Protein AF-A0A183DUW0-F1 (afdb_monomer_lite)

pLDDT: mean 82.09, std 10.55, range [40.66, 92.81]

Organism: NCBI:txid637853

Structure (mmCIF, N/CA/C/O backbone):
data_AF-A0A183DUW0-F1
#
_entry.id   AF-A0A183DUW0-F1
#
loop_
_atom_site.group_PDB
_atom_site.id
_atom_site.type_symbol
_atom_site.label_atom_id
_atom_site.label_alt_id
_atom_site.label_comp_id
_atom_site.label_asym_id
_atom_site.label_entity_id
_atom_site.label_seq_id
_atom_site.pdbx_PDB_ins_code
_atom_site.Cartn_x
_atom_site.Cartn_y
_atom_site.Cartn_z
_atom_site.occupancy
_atom_site.B_iso_or_equiv
_atom_site.auth_seq_id
_atom_site.auth_comp_id
_atom_site.auth_asym_id
_atom_site.auth_atom_id
_atom_site.pdbx_PDB_model_num
ATOM 1 N N . MET A 1 1 ? 7.544 -20.091 -2.985 1.00 60.41 1 MET A N 1
ATOM 2 C CA . MET A 1 1 ? 6.103 -20.076 -3.334 1.00 60.41 1 MET A CA 1
ATOM 3 C C . MET A 1 1 ? 5.762 -18.919 -4.273 1.00 60.41 1 MET A C 1
ATOM 5 O O . MET A 1 1 ? 5.269 -19.196 -5.354 1.00 60.41 1 MET A O 1
ATOM 9 N N . LEU A 1 2 ? 6.109 -17.668 -3.938 1.00 67.69 2 LEU A N 1
ATOM 10 C CA . LEU A 1 2 ? 5.823 -16.480 -4.765 1.00 67.69 2 LEU A CA 1
ATOM 11 C C . LEU A 1 2 ? 6.385 -16.551 -6.199 1.00 67.69 2 LEU A C 1
ATOM 13 O O . LEU A 1 2 ? 5.649 -16.337 -7.151 1.00 67.69 2 LEU A O 1
ATOM 17 N N . ILE A 1 3 ? 7.653 -16.946 -6.360 1.00 70.44 3 ILE A N 1
ATOM 18 C CA . ILE A 1 3 ? 8.303 -17.091 -7.680 1.00 70.44 3 ILE A CA 1
ATOM 19 C C . ILE A 1 3 ? 7.539 -18.071 -8.586 1.00 70.44 3 ILE A C 1
ATOM 21 O O . ILE A 1 3 ? 7.403 -17.828 -9.777 1.00 70.44 3 ILE A O 1
ATOM 25 N N . ARG A 1 4 ? 6.977 -19.144 -8.011 1.00 77.25 4 ARG A N 1
ATOM 26 C CA . ARG A 1 4 ? 6.213 -20.168 -8.741 1.00 77.25 4 ARG A CA 1
ATOM 27 C C . ARG A 1 4 ? 4.837 -19.669 -9.194 1.00 77.25 4 ARG A C 1
ATOM 29 O O . ARG A 1 4 ? 4.311 -20.170 -10.177 1.00 77.25 4 ARG A O 1
ATOM 36 N N . VAL A 1 5 ? 4.255 -18.709 -8.475 1.00 75.12 5 VAL A N 1
ATOM 37 C CA . VAL A 1 5 ? 2.991 -18.059 -8.855 1.00 75.12 5 VAL A CA 1
ATOM 38 C C . VAL A 1 5 ? 3.258 -16.996 -9.917 1.00 75.12 5 VAL A C 1
ATOM 40 O O . VAL A 1 5 ? 2.593 -16.971 -10.947 1.00 75.12 5 VAL A O 1
ATOM 43 N N . LEU A 1 6 ? 4.288 -16.167 -9.721 1.00 75.62 6 LEU A N 1
ATOM 44 C CA . LEU A 1 6 ? 4.673 -15.137 -10.689 1.00 75.62 6 LEU A CA 1
ATOM 45 C C . LEU A 1 6 ? 5.158 -15.731 -12.020 1.00 75.62 6 LEU A C 1
ATOM 47 O O . LEU A 1 6 ? 4.976 -15.117 -13.062 1.00 75.62 6 LEU A O 1
ATOM 51 N N . SER A 1 7 ? 5.711 -16.947 -12.019 1.00 79.69 7 SER A N 1
ATOM 52 C CA . SER A 1 7 ? 6.081 -17.641 -13.256 1.00 79.69 7 SER A CA 1
ATOM 53 C C . SER A 1 7 ? 4.883 -18.152 -14.061 1.00 79.69 7 SER A C 1
ATOM 55 O O . SER A 1 7 ? 5.061 -18.530 -15.213 1.00 79.69 7 SER A O 1
ATOM 57 N N . GLN A 1 8 ? 3.682 -18.208 -13.479 1.00 85.94 8 GLN A N 1
ATOM 58 C CA . GLN A 1 8 ? 2.473 -18.676 -14.168 1.00 85.94 8 GLN A CA 1
ATOM 59 C C . G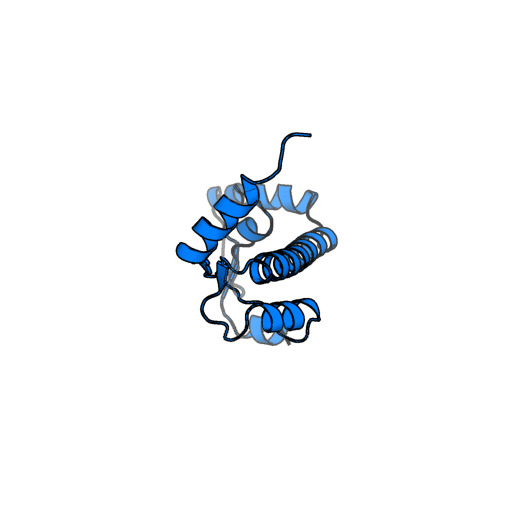LN A 1 8 ? 1.731 -17.549 -14.889 1.00 85.94 8 GLN A C 1
ATOM 61 O O . GLN A 1 8 ? 0.977 -17.831 -15.814 1.00 85.94 8 GLN A O 1
ATOM 66 N N . VAL A 1 9 ? 1.973 -16.290 -14.517 1.00 86.38 9 VAL A N 1
ATOM 67 C CA . VAL A 1 9 ? 1.317 -15.130 -15.131 1.00 86.38 9 VAL A CA 1
ATOM 68 C C . VAL A 1 9 ? 2.123 -14.588 -16.314 1.00 86.38 9 VAL A C 1
ATOM 70 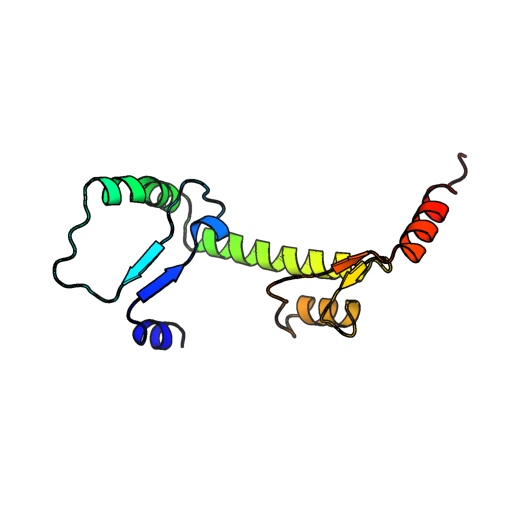O O . VAL A 1 9 ? 3.352 -14.695 -16.346 1.00 86.38 9 VAL A O 1
ATOM 73 N N . ASP A 1 10 ? 1.425 -14.015 -17.294 1.00 85.88 10 ASP A N 1
ATOM 74 C CA . ASP A 1 10 ? 2.040 -13.375 -18.468 1.00 85.88 10 ASP A CA 1
ATOM 75 C C . ASP A 1 10 ? 2.399 -11.906 -18.215 1.00 85.88 10 ASP A C 1
ATOM 77 O O . ASP A 1 10 ? 3.271 -11.347 -18.879 1.00 85.88 10 ASP A O 1
ATOM 81 N N . SER A 1 11 ? 1.768 -11.279 -17.222 1.00 89.38 11 SER A N 1
ATOM 82 C CA . SER A 1 11 ? 2.108 -9.934 -16.771 1.00 89.38 11 SER A CA 1
ATOM 83 C C . SER A 1 11 ? 1.755 -9.716 -15.305 1.00 89.38 11 SER A C 1
ATOM 85 O O . SER A 1 11 ? 0.830 -10.332 -14.776 1.00 89.38 11 SER A O 1
ATOM 87 N N . PHE A 1 12 ? 2.462 -8.794 -14.666 1.00 89.50 12 PHE A N 1
ATOM 88 C CA . PHE A 1 12 ? 2.237 -8.367 -13.295 1.00 89.50 12 PHE A CA 1
ATOM 89 C C . PHE A 1 12 ? 2.335 -6.846 -13.211 1.00 89.50 12 PHE A C 1
ATOM 91 O O . PHE A 1 12 ? 3.368 -6.267 -13.542 1.00 89.50 12 PHE A O 1
ATOM 98 N N . THR A 1 13 ? 1.273 -6.203 -12.738 1.00 90.75 13 THR A N 1
ATOM 99 C CA . THR A 1 13 ? 1.220 -4.752 -12.553 1.00 90.75 13 THR A CA 1
ATOM 100 C C . THR A 1 13 ? 1.167 -4.429 -11.070 1.00 90.75 13 THR A C 1
ATOM 102 O O . THR A 1 13 ? 0.332 -4.974 -10.347 1.00 90.75 13 THR A O 1
ATOM 105 N N . ALA A 1 14 ? 2.030 -3.519 -10.620 1.00 87.50 14 ALA A N 1
ATOM 106 C CA . ALA A 1 14 ? 2.061 -3.076 -9.231 1.00 87.50 14 ALA A CA 1
ATOM 107 C C . ALA A 1 14 ? 2.155 -1.546 -9.131 1.00 87.50 14 ALA A C 1
ATOM 109 O O . ALA A 1 14 ? 3.065 -0.946 -9.716 1.00 87.50 14 ALA A O 1
ATOM 110 N N . PRO A 1 15 ? 1.280 -0.892 -8.339 1.00 88.75 15 PRO A N 1
ATOM 111 C CA . PRO A 1 15 ? 1.355 0.540 -8.067 1.00 88.75 15 PRO A CA 1
ATOM 112 C C . PRO A 1 15 ? 2.408 0.858 -7.002 1.00 88.75 15 PRO A C 1
ATOM 114 O O . PRO A 1 15 ? 2.120 1.470 -5.974 1.00 88.75 15 PRO A O 1
ATOM 117 N N . LEU A 1 16 ? 3.648 0.433 -7.251 1.00 87.31 16 LEU A N 1
ATOM 118 C CA . LEU A 1 16 ? 4.750 0.561 -6.300 1.00 87.31 16 LEU A CA 1
ATOM 119 C C . LEU A 1 16 ? 5.047 2.029 -5.955 1.00 87.31 16 LEU A C 1
ATOM 121 O O . LEU A 1 16 ? 5.441 2.333 -4.833 1.00 87.31 16 LEU A O 1
ATOM 125 N N . SER A 1 17 ? 4.794 2.953 -6.884 1.00 89.31 17 SER A N 1
ATOM 126 C CA . SER A 1 17 ? 4.940 4.391 -6.651 1.00 89.31 17 SER A CA 1
ATOM 127 C C . SER A 1 17 ? 4.034 4.906 -5.530 1.00 89.31 17 SER A C 1
ATOM 129 O O . SER A 1 17 ? 4.483 5.705 -4.713 1.00 89.31 17 SER A O 1
ATOM 131 N N . LEU A 1 18 ? 2.800 4.400 -5.418 1.00 87.50 18 LEU A N 1
ATOM 132 C CA . LEU A 1 18 ? 1.890 4.752 -4.322 1.00 87.50 18 LEU A CA 1
ATOM 133 C C . LEU A 1 18 ? 2.386 4.208 -2.980 1.00 87.50 18 LEU A C 1
ATOM 135 O O . LEU A 1 18 ? 2.304 4.893 -1.966 1.00 87.50 18 LEU A O 1
ATOM 139 N N . TRP A 1 19 ? 2.923 2.989 -2.979 1.00 86.06 19 TRP A N 1
ATOM 140 C CA . TRP A 1 19 ? 3.385 2.316 -1.764 1.00 86.06 19 TRP A CA 1
ATOM 141 C C . TRP A 1 19 ? 4.650 2.964 -1.200 1.00 86.06 19 TRP A C 1
ATOM 143 O O . TRP A 1 19 ? 4.827 3.025 0.013 1.00 86.06 19 TRP A O 1
ATOM 153 N N . LEU A 1 20 ? 5.519 3.461 -2.083 1.00 88.94 20 LEU A N 1
ATOM 154 C CA . LEU A 1 20 ? 6.798 4.073 -1.724 1.00 88.94 20 LEU A CA 1
ATOM 155 C C . LEU A 1 20 ? 6.738 5.606 -1.641 1.00 88.94 20 LEU A C 1
ATOM 157 O O . LEU A 1 20 ? 7.759 6.234 -1.372 1.00 88.94 20 LEU A O 1
ATOM 161 N N . GLY A 1 21 ? 5.569 6.214 -1.869 1.00 87.62 21 GLY A N 1
ATOM 162 C CA . GLY A 1 21 ? 5.391 7.666 -1.783 1.00 87.62 21 GLY A CA 1
ATOM 163 C C . GLY A 1 21 ? 6.120 8.448 -2.881 1.00 87.62 21 GLY A C 1
ATOM 164 O O . GLY A 1 21 ? 6.668 9.515 -2.617 1.00 87.62 21 GLY A O 1
ATOM 165 N N . LEU A 1 22 ? 6.143 7.925 -4.110 1.00 89.75 22 LEU A N 1
ATOM 166 C CA . LEU A 1 22 ? 6.799 8.526 -5.275 1.00 89.75 22 LEU A CA 1
ATOM 167 C C . LEU A 1 22 ? 5.754 9.119 -6.240 1.00 89.75 22 LEU A C 1
ATOM 169 O O . LEU A 1 22 ? 5.376 8.459 -7.207 1.00 89.75 22 LEU A O 1
ATOM 173 N N . PRO A 1 23 ? 5.280 10.361 -6.030 1.00 81.56 23 PRO A N 1
ATOM 174 C CA . PRO A 1 23 ? 4.135 10.910 -6.766 1.00 81.56 23 PRO A CA 1
ATOM 175 C C . PRO A 1 23 ? 4.374 11.070 -8.274 1.00 81.56 23 PRO A C 1
ATOM 177 O O . PRO A 1 23 ? 3.427 11.014 -9.050 1.00 81.56 23 PRO A O 1
ATOM 180 N N . ALA A 1 24 ? 5.626 11.259 -8.698 1.00 85.38 24 ALA A N 1
ATOM 181 C CA . ALA A 1 24 ? 5.990 11.436 -10.104 1.00 85.38 24 ALA A CA 1
ATOM 182 C C . ALA A 1 24 ? 6.362 10.123 -10.817 1.00 85.38 24 ALA A C 1
ATOM 184 O O . ALA A 1 24 ? 6.613 10.139 -12.020 1.00 85.38 24 ALA A O 1
ATOM 185 N N . ALA A 1 25 ? 6.450 8.998 -10.098 1.00 89.50 25 ALA A N 1
ATOM 186 C CA . ALA A 1 25 ? 6.889 7.737 -10.681 1.00 89.50 25 ALA A CA 1
ATOM 187 C C . ALA A 1 25 ? 5.716 6.979 -11.328 1.00 89.50 25 ALA A C 1
ATOM 189 O O . ALA A 1 25 ? 4.676 6.794 -10.683 1.00 89.50 25 ALA A O 1
ATOM 190 N N . PRO A 1 26 ? 5.861 6.514 -12.584 1.00 88.56 26 PRO A N 1
ATOM 191 C CA . PRO A 1 26 ? 4.784 5.818 -13.277 1.00 88.56 26 PRO A CA 1
ATOM 192 C C . PRO A 1 26 ? 4.511 4.435 -12.675 1.00 88.56 26 PRO A C 1
ATOM 194 O O . PRO A 1 26 ? 5.335 3.856 -11.964 1.00 88.56 26 PRO A O 1
ATOM 197 N N . LEU A 1 27 ? 3.348 3.881 -13.009 1.00 89.75 27 LEU A N 1
ATOM 198 C CA . LEU A 1 27 ? 2.987 2.499 -12.702 1.00 89.75 27 LEU A CA 1
ATOM 199 C C . LEU A 1 27 ? 3.968 1.525 -13.377 1.00 89.75 27 LEU A C 1
ATOM 201 O O . LEU A 1 27 ? 4.290 1.697 -14.552 1.00 89.75 27 LEU A O 1
ATOM 205 N N . ILE A 1 28 ? 4.405 0.482 -12.666 1.00 88.62 28 ILE A N 1
ATOM 206 C CA . ILE A 1 28 ? 5.255 -0.563 -13.247 1.00 88.62 28 ILE A CA 1
ATOM 207 C C . ILE A 1 28 ? 4.384 -1.747 -13.658 1.00 88.62 28 ILE A C 1
ATOM 209 O O . ILE A 1 28 ? 3.636 -2.294 -12.843 1.00 88.62 28 ILE A O 1
ATOM 213 N N . THR A 1 29 ? 4.545 -2.175 -14.910 1.00 89.00 29 THR A N 1
ATOM 214 C CA . THR A 1 29 ? 4.045 -3.461 -15.398 1.00 89.00 29 THR A CA 1
ATOM 215 C C . THR A 1 29 ? 5.216 -4.294 -15.896 1.00 89.00 29 THR A C 1
ATOM 217 O O . THR A 1 29 ? 5.980 -3.866 -16.757 1.00 89.00 29 THR A O 1
ATOM 220 N N . LEU A 1 30 ? 5.367 -5.483 -15.326 1.00 87.62 30 LEU A N 1
ATOM 221 C CA . LEU A 1 30 ? 6.313 -6.496 -15.765 1.00 87.62 30 LEU A CA 1
ATOM 222 C C . LEU A 1 30 ? 5.584 -7.444 -16.708 1.00 87.62 30 LEU A C 1
ATOM 224 O O . LEU A 1 30 ? 4.521 -7.955 -16.364 1.00 87.62 30 LEU A O 1
ATOM 228 N N . HIS A 1 31 ? 6.163 -7.704 -17.870 1.00 86.69 31 HIS A N 1
ATOM 229 C CA . HIS A 1 31 ? 5.657 -8.690 -18.818 1.00 86.69 31 HIS A CA 1
ATOM 230 C C . HIS A 1 31 ? 6.603 -9.888 -18.862 1.00 86.69 31 HIS A C 1
ATOM 232 O O . HIS A 1 31 ? 7.819 -9.733 -18.714 1.00 86.69 31 HIS A O 1
ATOM 238 N N . ARG A 1 32 ? 6.057 -11.085 -19.096 1.00 83.94 32 ARG A N 1
ATOM 239 C CA . ARG A 1 32 ? 6.855 -12.226 -19.553 1.00 83.94 32 ARG A CA 1
ATOM 240 C C . ARG A 1 32 ? 7.553 -11.822 -20.850 1.00 83.94 32 ARG A C 1
ATOM 242 O O . ARG A 1 32 ? 6.986 -11.060 -21.623 1.00 83.94 32 ARG A O 1
ATOM 249 N N . THR A 1 33 ? 8.780 -12.302 -21.050 1.00 80.25 33 THR A N 1
ATOM 250 C CA . THR A 1 33 ? 9.663 -11.924 -22.160 1.00 80.25 33 THR A CA 1
ATOM 251 C C . THR A 1 33 ? 8.893 -11.734 -23.468 1.00 80.25 33 THR A C 1
ATOM 253 O O . THR A 1 33 ? 8.384 -12.696 -24.034 1.00 80.25 33 THR A O 1
ATOM 256 N N . ILE A 1 34 ? 8.799 -10.483 -23.924 1.00 76.94 34 ILE A N 1
ATOM 257 C CA . ILE A 1 34 ? 8.183 -10.131 -25.203 1.00 76.94 34 ILE A CA 1
ATOM 258 C C . ILE A 1 34 ? 9.315 -10.034 -26.220 1.00 76.94 34 ILE A C 1
ATOM 260 O O . ILE A 1 34 ? 10.186 -9.166 -26.108 1.00 76.94 34 ILE A O 1
ATOM 264 N N . GLU A 1 35 ? 9.321 -10.924 -27.208 1.00 78.00 35 GLU A N 1
ATOM 265 C CA . GLU A 1 35 ? 10.263 -10.825 -28.319 1.00 78.00 35 GLU A CA 1
ATOM 266 C C . GLU A 1 35 ? 10.041 -9.495 -29.060 1.00 78.00 35 GLU A C 1
ATOM 268 O O . GLU A 1 35 ? 8.918 -9.141 -29.413 1.00 78.00 35 GLU A O 1
ATOM 273 N N . ASN A 1 36 ? 11.125 -8.748 -29.292 1.00 80.31 36 ASN A N 1
ATOM 274 C CA . ASN A 1 36 ? 11.153 -7.484 -30.043 1.00 80.31 36 ASN A CA 1
ATOM 275 C C . ASN A 1 36 ? 10.539 -6.239 -29.372 1.00 80.31 36 ASN A C 1
ATOM 277 O O . ASN A 1 36 ? 10.310 -5.241 -30.061 1.00 80.31 36 ASN A O 1
ATOM 281 N N . PHE A 1 37 ? 10.339 -6.220 -28.049 1.00 82.25 37 PHE A N 1
ATOM 282 C CA . PHE A 1 37 ? 9.939 -4.980 -27.372 1.00 82.25 37 PHE A CA 1
ATOM 283 C C . PHE A 1 37 ? 11.035 -3.903 -27.477 1.00 82.25 37 PHE A C 1
ATOM 285 O O . PHE A 1 37 ? 12.160 -4.083 -27.006 1.00 82.25 37 PHE A O 1
ATOM 292 N N . LYS A 1 38 ? 10.701 -2.761 -28.089 1.00 86.69 38 LYS A N 1
ATOM 293 C CA . LYS A 1 38 ? 11.571 -1.582 -28.179 1.00 86.69 38 LYS A CA 1
ATOM 294 C C . LYS A 1 38 ? 10.861 -0.381 -27.552 1.00 86.69 38 LYS A C 1
ATOM 296 O O . LYS A 1 38 ? 9.927 0.126 -28.170 1.00 86.69 38 LYS A O 1
ATOM 301 N N . PRO A 1 39 ? 11.308 0.103 -26.379 1.00 84.31 39 PRO A N 1
ATOM 302 C CA . PRO A 1 39 ? 10.689 1.260 -25.752 1.00 84.31 39 PRO A CA 1
ATOM 303 C C . PRO A 1 39 ? 10.953 2.522 -26.579 1.00 84.31 39 PRO A C 1
ATOM 305 O O . PRO A 1 39 ? 12.086 2.788 -27.009 1.00 84.31 39 PRO A O 1
ATOM 308 N N . SER A 1 40 ? 9.905 3.311 -26.771 1.00 92.00 40 SER A N 1
ATOM 309 C CA . SER A 1 40 ? 9.947 4.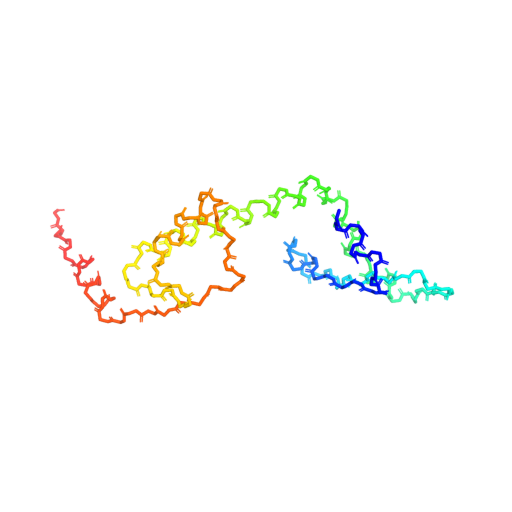645 -27.362 1.00 92.00 40 SER A CA 1
ATOM 310 C C . SER A 1 40 ? 10.776 5.615 -26.511 1.00 92.00 40 SER A C 1
ATOM 312 O O . SER A 1 40 ? 11.068 5.376 -25.337 1.00 92.00 40 SER A O 1
ATOM 314 N N . TYR A 1 41 ? 11.159 6.756 -27.091 1.00 92.81 41 TYR A N 1
ATOM 315 C CA . TYR A 1 41 ? 11.880 7.799 -26.351 1.00 92.81 41 TYR A CA 1
ATOM 316 C C . TYR A 1 41 ? 11.089 8.329 -25.155 1.00 92.81 41 TYR A C 1
ATOM 318 O O . TYR A 1 41 ? 11.673 8.582 -24.105 1.00 92.81 41 TYR A O 1
ATOM 326 N N . ARG A 1 42 ? 9.768 8.456 -25.298 1.00 91.25 42 ARG A N 1
ATOM 327 C CA . ARG A 1 42 ? 8.889 8.885 -24.212 1.00 91.25 42 ARG A CA 1
ATOM 328 C C . ARG A 1 42 ? 8.895 7.878 -23.065 1.00 91.25 42 ARG A C 1
ATOM 330 O O . ARG A 1 42 ? 9.166 8.268 -21.940 1.00 91.25 42 ARG A O 1
ATOM 337 N N . GLU A 1 43 ? 8.701 6.593 -23.364 1.00 87.75 43 GLU A N 1
ATOM 338 C CA . GLU A 1 43 ? 8.710 5.536 -22.343 1.00 87.75 43 GLU A CA 1
ATOM 339 C C . GLU A 1 43 ? 10.049 5.476 -21.602 1.00 87.75 43 GLU A C 1
ATOM 341 O O . GLU A 1 43 ? 10.076 5.265 -20.395 1.00 87.75 43 GLU A O 1
ATOM 346 N N . LYS A 1 44 ? 11.169 5.733 -22.291 1.00 89.38 44 LYS A N 1
ATOM 347 C CA . LYS A 1 44 ? 12.478 5.861 -21.632 1.00 89.38 44 LYS A CA 1
ATOM 348 C C . LYS A 1 44 ? 12.514 7.036 -20.654 1.00 89.38 44 LYS A C 1
ATOM 350 O O . LYS A 1 44 ? 12.991 6.863 -19.536 1.00 89.38 44 LYS A O 1
ATOM 355 N N . LEU A 1 45 ? 12.013 8.209 -21.042 1.00 91.19 45 LEU A N 1
ATOM 356 C CA . LEU A 1 45 ? 11.966 9.379 -20.156 1.00 91.19 45 LEU A CA 1
ATOM 357 C C . LEU A 1 45 ? 11.041 9.152 -18.954 1.00 91.19 45 LEU A C 1
ATOM 359 O O . LEU A 1 45 ? 11.389 9.546 -17.842 1.00 91.19 45 LEU A O 1
ATOM 363 N N . ASP A 1 46 ? 9.930 8.442 -19.146 1.00 89.75 46 ASP A N 1
ATOM 364 C CA . ASP A 1 46 ? 8.995 8.100 -18.070 1.00 89.75 46 ASP A CA 1
ATOM 365 C C . ASP A 1 46 ? 9.650 7.205 -16.995 1.00 89.75 46 ASP A C 1
ATOM 367 O O . ASP A 1 46 ? 9.221 7.210 -15.843 1.00 89.75 46 ASP A O 1
ATOM 371 N N . THR A 1 47 ? 10.739 6.487 -17.307 1.00 89.81 47 THR A N 1
ATOM 372 C CA . THR A 1 47 ? 11.490 5.697 -16.308 1.00 89.81 47 THR A CA 1
ATOM 373 C C . THR A 1 47 ? 12.436 6.519 -15.425 1.00 89.81 47 THR A C 1
ATOM 375 O O . THR A 1 47 ? 12.902 6.004 -14.406 1.00 89.81 47 THR A O 1
ATOM 378 N N . LEU A 1 48 ? 12.713 7.790 -15.750 1.00 91.44 48 LEU A N 1
ATOM 379 C CA . LEU A 1 48 ? 13.662 8.623 -14.994 1.00 91.44 48 LEU A CA 1
ATOM 380 C C . LEU A 1 48 ? 13.328 8.758 -13.497 1.00 91.44 48 LEU A C 1
ATOM 382 O O . LEU A 1 48 ? 14.247 8.613 -12.688 1.00 91.44 48 LEU A O 1
ATOM 386 N N . PRO A 1 49 ? 12.063 8.970 -13.078 1.00 91.75 49 PRO A N 1
ATOM 387 C CA . PRO A 1 49 ? 11.714 8.999 -11.660 1.00 91.75 49 PRO A CA 1
ATOM 388 C C . PRO A 1 49 ? 12.101 7.708 -10.933 1.00 91.75 49 PRO A C 1
ATOM 390 O O . PRO A 1 49 ? 12.614 7.770 -9.819 1.00 91.75 49 PRO A O 1
ATOM 393 N N . TRP A 1 50 ? 11.919 6.546 -11.572 1.00 91.12 50 TRP A N 1
ATOM 394 C CA . TRP A 1 50 ? 12.343 5.261 -11.013 1.00 91.12 50 TRP A CA 1
ATOM 395 C C . TRP A 1 50 ? 13.859 5.131 -10.960 1.00 91.12 50 TRP A C 1
ATOM 397 O O . TRP A 1 50 ? 14.389 4.659 -9.959 1.00 91.12 50 TRP A O 1
ATOM 407 N N . TRP A 1 51 ? 14.566 5.593 -11.993 1.00 90.56 51 TRP A N 1
ATOM 408 C CA . TRP A 1 51 ? 16.027 5.585 -12.000 1.00 90.56 51 TRP A CA 1
ATOM 409 C C . TRP A 1 51 ? 16.615 6.396 -10.838 1.00 90.56 51 TRP A C 1
ATOM 411 O O . TRP A 1 51 ? 17.512 5.906 -10.153 1.00 90.56 51 TRP A O 1
ATOM 421 N N . ILE A 1 52 ? 16.068 7.589 -10.573 1.00 90.62 52 ILE A N 1
ATOM 422 C CA . ILE A 1 52 ? 16.455 8.429 -9.429 1.00 90.62 52 ILE A CA 1
ATOM 423 C C . ILE A 1 52 ? 16.051 7.757 -8.113 1.00 90.62 52 ILE A C 1
ATOM 425 O O . ILE A 1 52 ? 16.857 7.669 -7.188 1.00 90.62 52 ILE A O 1
ATOM 429 N N . ALA A 1 53 ? 14.819 7.251 -8.022 1.00 90.06 53 ALA A N 1
ATOM 430 C CA . ALA A 1 53 ? 14.313 6.619 -6.809 1.00 90.06 53 ALA A CA 1
ATOM 431 C C . ALA A 1 53 ? 15.165 5.408 -6.394 1.00 90.06 53 ALA A C 1
ATOM 433 O O . ALA A 1 53 ? 15.498 5.276 -5.218 1.00 90.06 53 ALA A O 1
ATOM 434 N N . CYS A 1 54 ? 15.602 4.582 -7.348 1.00 87.94 54 CYS A N 1
ATOM 435 C CA . CYS A 1 54 ? 16.477 3.4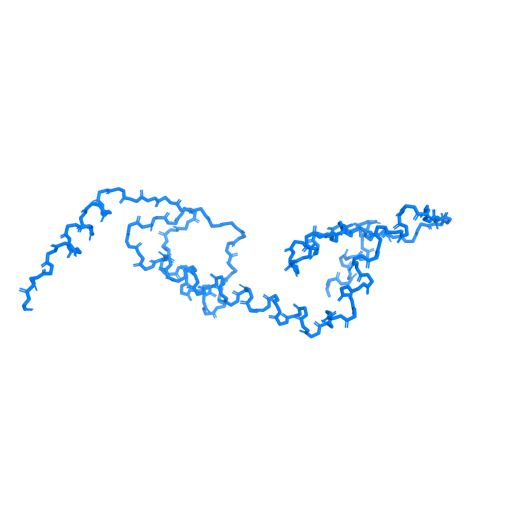35 -7.099 1.00 87.94 54 CYS A CA 1
ATOM 436 C C . CYS A 1 54 ? 17.865 3.819 -6.554 1.00 87.94 54 CYS A C 1
ATOM 438 O O . CYS A 1 54 ? 18.493 2.986 -5.906 1.00 87.94 54 CYS A O 1
ATOM 440 N N . GLN A 1 55 ? 18.335 5.062 -6.740 1.00 89.62 55 GLN A N 1
ATOM 441 C CA . GLN A 1 55 ? 19.576 5.537 -6.101 1.00 89.62 55 GLN A CA 1
ATOM 442 C C . GLN A 1 55 ? 19.422 5.709 -4.583 1.00 89.62 55 GLN A C 1
ATOM 444 O O . GLN A 1 55 ? 20.403 5.682 -3.843 1.00 89.62 55 GLN A O 1
ATOM 449 N N . HIS A 1 56 ? 18.188 5.899 -4.108 1.00 86.56 56 HIS A N 1
ATOM 450 C CA . HIS A 1 56 ? 17.890 6.207 -2.709 1.00 86.56 56 HIS A CA 1
ATOM 451 C C . HIS A 1 56 ? 17.059 5.128 -2.001 1.00 86.56 56 HIS A C 1
ATOM 453 O O . HIS A 1 56 ? 17.028 5.100 -0.767 1.00 86.56 56 HIS A O 1
ATOM 459 N N . LEU A 1 57 ? 16.384 4.257 -2.754 1.00 88.06 57 LEU A N 1
ATOM 460 C CA . LEU A 1 57 ? 15.533 3.174 -2.268 1.00 88.06 57 LEU A CA 1
ATOM 461 C C . LEU A 1 57 ? 16.239 1.831 -2.455 1.00 88.06 57 LEU A C 1
ATOM 463 O O . LEU A 1 57 ? 16.018 1.116 -3.430 1.00 88.06 57 LEU A O 1
ATOM 467 N N . SER A 1 58 ? 17.088 1.483 -1.489 1.00 88.88 58 SER A N 1
ATOM 468 C CA . SER A 1 58 ? 17.616 0.124 -1.385 1.00 88.88 58 SER A CA 1
ATOM 469 C C . SER A 1 58 ? 16.500 -0.864 -1.031 1.00 88.88 58 SER A C 1
ATOM 471 O O . SER A 1 58 ? 15.478 -0.494 -0.448 1.00 88.88 58 SER A O 1
ATOM 473 N N . ALA A 1 59 ? 16.725 -2.149 -1.316 1.00 88.44 59 ALA A N 1
ATOM 474 C CA . ALA A 1 59 ? 15.803 -3.209 -0.912 1.00 88.44 59 ALA A CA 1
ATOM 475 C C . ALA A 1 59 ? 15.529 -3.192 0.604 1.00 88.44 59 ALA A C 1
ATOM 477 O O . ALA A 1 59 ? 14.381 -3.330 1.009 1.00 88.44 59 ALA A O 1
ATOM 478 N N . SER A 1 60 ? 16.555 -2.943 1.431 1.00 90.69 60 SER A N 1
ATOM 479 C CA . SER A 1 60 ? 16.390 -2.806 2.884 1.00 90.69 60 SER A CA 1
ATOM 480 C C . SER A 1 60 ? 15.454 -1.654 3.245 1.00 90.69 60 SER A C 1
ATOM 482 O O . SER A 1 60 ? 14.505 -1.849 3.991 1.00 90.69 60 SER A O 1
ATOM 484 N N . ARG A 1 61 ? 15.648 -0.477 2.639 1.00 90.06 61 ARG A N 1
ATOM 485 C CA . ARG A 1 61 ? 14.828 0.704 2.914 1.00 90.06 61 ARG A CA 1
ATOM 486 C C . ARG A 1 61 ? 13.376 0.512 2.480 1.00 90.06 61 ARG A C 1
ATOM 488 O O . ARG A 1 61 ? 12.474 0.991 3.156 1.00 90.06 61 ARG A O 1
ATOM 495 N N . ILE A 1 62 ? 13.144 -0.177 1.363 1.00 89.81 62 ILE A N 1
ATOM 496 C CA . ILE A 1 62 ? 11.794 -0.536 0.910 1.00 89.81 62 ILE A CA 1
ATOM 497 C C . ILE A 1 62 ? 11.116 -1.444 1.939 1.00 89.81 62 ILE A C 1
ATOM 499 O O . ILE A 1 62 ? 9.977 -1.177 2.323 1.00 89.81 62 ILE A O 1
ATOM 503 N N . THR A 1 63 ? 11.817 -2.477 2.409 1.00 91.62 63 THR A N 1
ATOM 504 C CA . THR A 1 63 ? 11.309 -3.366 3.459 1.00 91.62 63 THR A CA 1
ATOM 505 C C . THR A 1 63 ? 10.988 -2.582 4.727 1.00 91.62 63 THR A C 1
ATOM 507 O O . THR A 1 63 ? 9.865 -2.680 5.212 1.00 91.62 63 THR A O 1
ATOM 510 N N . ASP A 1 64 ? 11.896 -1.720 5.191 1.00 92.50 64 ASP A N 1
ATOM 511 C CA . ASP A 1 64 ? 11.684 -0.892 6.382 1.00 92.50 64 ASP A CA 1
ATOM 512 C C . ASP A 1 64 ? 10.450 0.010 6.238 1.00 92.50 64 ASP A C 1
ATOM 514 O O . ASP A 1 64 ? 9.661 0.145 7.171 1.00 92.50 64 ASP A O 1
ATOM 518 N N . ILE A 1 65 ? 10.247 0.637 5.073 1.00 91.50 65 ILE A N 1
ATOM 519 C CA . ILE A 1 65 ? 9.062 1.469 4.807 1.00 91.50 65 ILE A CA 1
ATOM 520 C C . ILE A 1 65 ? 7.783 0.633 4.936 1.00 91.50 65 ILE A C 1
ATOM 522 O O . ILE A 1 65 ? 6.842 1.052 5.616 1.00 91.50 65 ILE A O 1
ATOM 526 N N . ILE A 1 66 ? 7.751 -0.546 4.312 1.00 89.75 66 ILE A N 1
ATOM 527 C CA . ILE A 1 66 ? 6.57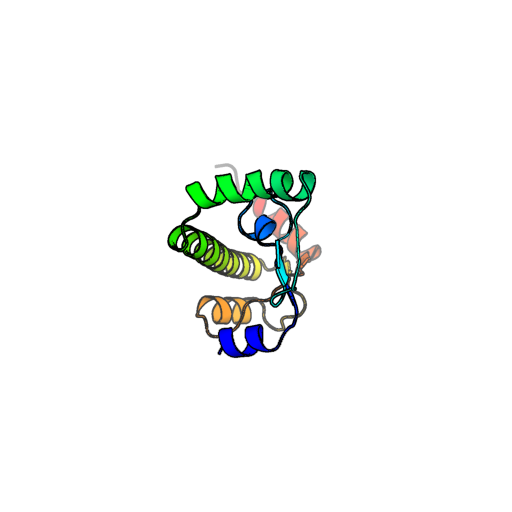8 -1.429 4.315 1.00 89.75 66 ILE A CA 1
ATOM 528 C C . ILE A 1 66 ? 6.308 -1.966 5.726 1.00 89.75 66 ILE A C 1
ATOM 530 O O . ILE A 1 66 ? 5.164 -1.938 6.184 1.00 89.75 66 ILE A O 1
ATOM 534 N N . GLU A 1 67 ? 7.340 -2.415 6.438 1.00 90.62 67 GLU A N 1
ATOM 535 C CA . GLU A 1 67 ? 7.225 -2.932 7.803 1.00 90.62 67 GLU A CA 1
ATOM 536 C C . GLU A 1 67 ? 6.773 -1.850 8.785 1.00 90.62 67 GLU A C 1
ATOM 538 O O . GLU A 1 67 ? 5.883 -2.095 9.604 1.00 90.62 67 GLU A O 1
ATOM 543 N N . ASN A 1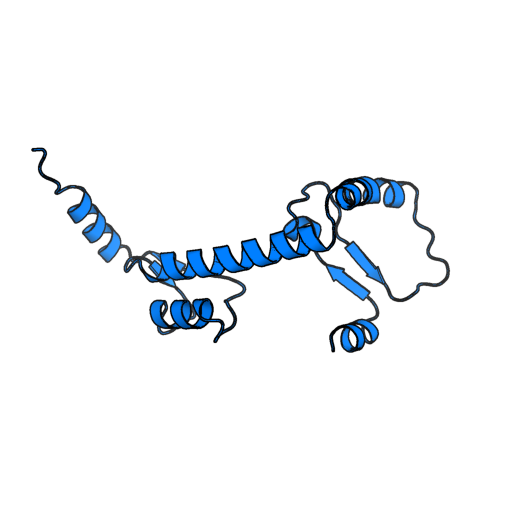 68 ? 7.312 -0.636 8.667 1.00 92.50 68 ASN A N 1
ATOM 544 C CA . ASN A 1 68 ? 6.894 0.494 9.491 1.00 92.50 68 ASN A CA 1
ATOM 545 C C . ASN A 1 68 ? 5.444 0.891 9.204 1.00 92.50 68 ASN A C 1
ATOM 547 O O . ASN A 1 68 ? 4.664 1.064 10.142 1.00 92.50 68 ASN A O 1
ATOM 551 N N . ALA A 1 69 ? 5.046 0.983 7.932 1.00 90.12 69 ALA A N 1
ATOM 552 C CA . ALA A 1 69 ? 3.659 1.262 7.560 1.00 90.12 69 ALA A CA 1
ATOM 553 C C . ALA A 1 69 ? 2.705 0.180 8.099 1.00 90.12 69 ALA A C 1
ATOM 555 O O . ALA A 1 69 ? 1.648 0.494 8.653 1.00 90.12 69 ALA A O 1
ATOM 556 N N . TYR A 1 70 ? 3.107 -1.090 8.013 1.00 87.19 70 TYR A N 1
ATOM 557 C CA . TYR A 1 70 ? 2.368 -2.218 8.576 1.00 87.19 70 TYR A CA 1
ATOM 558 C C . TYR A 1 70 ? 2.281 -2.158 10.105 1.00 87.19 70 TYR A C 1
ATOM 560 O O . TYR A 1 70 ? 1.232 -2.420 10.690 1.00 87.19 70 TYR A O 1
ATOM 568 N N . PHE A 1 71 ? 3.362 -1.801 10.793 1.00 88.75 71 PHE A N 1
ATOM 569 C CA . PHE A 1 71 ? 3.342 -1.650 12.243 1.00 88.75 71 PHE A CA 1
ATOM 570 C C . PHE A 1 71 ? 2.414 -0.510 12.676 1.00 88.75 71 PHE A C 1
ATOM 572 O O . PHE A 1 71 ? 1.562 -0.702 13.551 1.00 88.75 71 PHE A O 1
ATOM 579 N N . LEU A 1 72 ? 2.533 0.651 12.030 1.00 90.12 72 LEU A N 1
ATOM 580 C CA . LEU A 1 72 ? 1.719 1.828 12.318 1.00 90.12 72 LEU A CA 1
ATOM 581 C C . LEU A 1 72 ? 0.233 1.576 12.052 1.00 90.12 72 LEU A C 1
ATOM 583 O O . LEU A 1 72 ? -0.598 2.007 12.852 1.00 90.12 72 LEU A O 1
ATOM 587 N N . SER A 1 73 ? -0.120 0.828 11.003 1.00 86.38 73 SER A N 1
ATOM 588 C CA . SER A 1 73 ? -1.520 0.483 10.727 1.00 86.38 73 SER A CA 1
ATOM 589 C C . SER A 1 73 ? -2.135 -0.375 11.840 1.00 86.38 73 SER A C 1
ATOM 591 O O . SER A 1 73 ? -3.270 -0.126 12.253 1.00 86.38 73 SER A O 1
ATOM 593 N N . LYS A 1 74 ? -1.374 -1.318 12.417 1.00 86.50 74 LYS A N 1
ATOM 594 C CA . LYS A 1 74 ? -1.819 -2.106 13.582 1.00 86.50 74 LYS A CA 1
ATOM 595 C C . LYS A 1 74 ? -2.020 -1.234 14.820 1.00 86.50 74 LYS A C 1
ATOM 597 O O . LYS A 1 74 ? -2.993 -1.420 15.552 1.00 86.50 74 LYS A O 1
ATOM 602 N N . VAL A 1 75 ? -1.109 -0.290 15.066 1.00 88.31 75 VAL A N 1
ATOM 603 C CA . VAL A 1 75 ? -1.226 0.661 16.185 1.00 88.31 75 VAL A CA 1
ATOM 604 C C . VAL A 1 75 ? -2.452 1.556 16.002 1.00 88.31 75 VAL A C 1
ATOM 606 O O . VAL A 1 75 ? -3.231 1.713 16.941 1.00 88.31 75 VAL A O 1
ATOM 609 N N . MET A 1 76 ? -2.669 2.076 14.793 1.00 88.25 76 MET A N 1
ATOM 610 C CA . MET A 1 76 ? -3.841 2.880 14.446 1.00 88.25 76 MET A CA 1
ATOM 611 C C . MET A 1 76 ? -5.138 2.097 14.657 1.00 88.25 76 MET A C 1
ATOM 613 O O . MET A 1 76 ? -6.040 2.603 15.317 1.00 88.25 76 MET A O 1
ATOM 617 N N . LEU A 1 77 ? -5.223 0.856 14.168 1.00 86.94 77 LEU A N 1
ATOM 618 C CA . LEU A 1 77 ? -6.390 -0.006 14.370 1.00 86.94 77 LEU A CA 1
ATOM 619 C C . LEU A 1 77 ? -6.688 -0.212 15.860 1.00 86.94 77 LEU A C 1
ATOM 621 O O . LEU A 1 77 ? -7.835 -0.086 16.284 1.00 86.94 77 LEU A O 1
ATOM 625 N N . ARG A 1 78 ? -5.654 -0.476 16.667 1.00 86.06 78 ARG A N 1
ATOM 626 C CA . ARG A 1 78 ? -5.796 -0.616 18.120 1.00 86.06 78 ARG A CA 1
ATOM 627 C C . ARG A 1 78 ? -6.294 0.677 18.767 1.00 86.06 78 ARG A C 1
ATOM 629 O O . ARG A 1 78 ? -7.217 0.622 19.576 1.00 86.06 78 ARG A O 1
ATOM 636 N N . GLY A 1 79 ? -5.741 1.823 18.373 1.00 86.50 79 GLY A N 1
ATOM 637 C CA . GLY A 1 79 ? -6.207 3.137 18.815 1.00 86.50 79 GLY A CA 1
ATOM 638 C C . GLY A 1 79 ? -7.678 3.367 18.468 1.00 86.50 79 GLY A C 1
ATOM 639 O O . GLY A 1 79 ? -8.478 3.644 19.356 1.00 86.50 79 GLY A O 1
ATOM 640 N N . LEU A 1 80 ? -8.059 3.160 17.208 1.00 86.19 80 LEU A N 1
ATOM 641 C CA . LEU A 1 80 ? -9.437 3.314 16.736 1.00 86.19 80 LEU A CA 1
ATOM 642 C C . LEU A 1 80 ? -10.412 2.392 17.471 1.00 86.19 80 LEU A C 1
ATOM 644 O O . LEU A 1 80 ? -11.467 2.849 17.895 1.00 86.19 80 LEU A O 1
ATOM 648 N N . SER A 1 81 ? -10.032 1.133 17.700 1.00 84.75 81 SER A N 1
ATOM 649 C CA . SER A 1 81 ? -10.862 0.166 18.432 1.00 84.75 81 SER A CA 1
ATOM 650 C C . SER A 1 81 ? -11.092 0.517 19.906 1.00 84.75 81 SER A C 1
ATOM 652 O O . SER A 1 81 ? -11.985 -0.047 20.531 1.00 84.75 81 SER A O 1
ATOM 654 N N . SER A 1 82 ? -10.286 1.423 20.473 1.00 85.06 82 SER A N 1
ATOM 655 C CA . SER A 1 82 ? -10.431 1.860 21.865 1.00 85.06 82 SER A CA 1
ATOM 656 C C . SER A 1 82 ? -11.456 2.982 22.044 1.00 85.06 82 SER A C 1
ATOM 658 O O . SER A 1 82 ? -11.893 3.233 23.166 1.00 85.06 82 SER A O 1
ATOM 660 N N . PHE A 1 83 ? -11.852 3.652 20.957 1.00 84.44 83 PHE A N 1
ATOM 661 C CA . PHE A 1 83 ? -12.852 4.711 21.004 1.00 84.44 83 PHE A CA 1
ATOM 662 C C . PHE A 1 83 ? -14.257 4.109 20.921 1.00 84.44 83 PHE A C 1
ATOM 664 O O . PHE A 1 83 ? -14.610 3.570 19.872 1.00 84.44 83 PHE A O 1
ATOM 671 N N . PRO A 1 84 ? -15.099 4.235 21.964 1.00 81.56 84 PRO A N 1
ATOM 672 C CA . PRO A 1 84 ? -16.458 3.698 21.916 1.00 81.56 84 PRO A CA 1
ATOM 673 C C . PRO A 1 84 ? -17.298 4.363 20.818 1.00 81.56 84 PRO A C 1
ATOM 675 O O . PRO A 1 84 ? -18.114 3.694 20.194 1.00 81.56 84 PRO A O 1
ATOM 678 N N . GLN A 1 85 ? -17.009 5.636 20.509 1.00 85.12 85 GLN A N 1
ATOM 679 C CA . GLN A 1 85 ? -17.719 6.436 19.506 1.00 85.12 85 GLN A CA 1
ATOM 680 C C . GLN A 1 85 ? -17.464 5.980 18.063 1.00 85.12 85 GLN A C 1
ATOM 682 O O . GLN A 1 85 ? -18.094 6.503 17.142 1.00 85.12 85 GLN A O 1
ATOM 687 N N . ILE A 1 86 ? -16.504 5.081 17.840 1.00 84.12 86 ILE A N 1
ATOM 688 C CA . ILE A 1 86 ? -16.125 4.597 16.516 1.00 84.12 86 ILE A CA 1
ATOM 689 C C . ILE A 1 86 ? -16.564 3.142 16.401 1.00 84.12 86 ILE A C 1
ATOM 691 O O . ILE A 1 86 ? -16.084 2.267 17.116 1.00 84.12 86 ILE A O 1
ATOM 695 N N . GLU A 1 87 ? -17.457 2.867 15.457 1.00 84.62 87 GLU A N 1
ATOM 696 C CA . GLU A 1 87 ? -17.834 1.502 15.108 1.00 84.62 87 GLU A CA 1
ATOM 697 C C . GLU A 1 87 ? -17.078 1.070 13.857 1.00 84.62 87 GLU A C 1
ATOM 699 O O . GLU A 1 87 ? -17.256 1.657 12.789 1.00 84.62 87 GLU A O 1
ATOM 704 N N . ILE A 1 88 ? -16.239 0.043 13.989 1.00 84.25 88 ILE A N 1
ATOM 705 C CA . ILE A 1 88 ? -15.532 -0.570 12.862 1.00 84.25 88 ILE A CA 1
ATOM 706 C C . ILE A 1 88 ? -16.471 -1.583 12.202 1.00 84.25 88 ILE A C 1
ATOM 708 O O . ILE A 1 88 ? -16.921 -2.526 12.850 1.00 84.25 88 ILE A O 1
ATOM 712 N N . LEU A 1 89 ? -16.777 -1.384 10.921 1.00 81.31 89 LEU A N 1
ATOM 713 C CA . LEU A 1 89 ? -17.695 -2.234 10.165 1.00 81.31 89 LEU A CA 1
ATOM 714 C C . LEU A 1 89 ? -16.993 -3.497 9.651 1.00 81.31 89 LEU A C 1
ATOM 716 O O . LEU A 1 89 ? -15.810 -3.474 9.315 1.00 81.31 89 LEU A O 1
ATOM 720 N N . GLY A 1 90 ? -17.745 -4.597 9.557 1.00 76.06 90 GLY A N 1
ATOM 721 C CA . GLY A 1 90 ? -17.230 -5.888 9.082 1.00 76.06 90 GLY A CA 1
ATOM 722 C C . GLY A 1 90 ? -16.420 -6.669 10.122 1.00 76.06 90 GLY A C 1
ATOM 723 O O . GLY A 1 90 ? -15.789 -7.664 9.774 1.00 76.06 90 GLY A O 1
ATOM 724 N N . VAL A 1 91 ? -16.434 -6.233 11.386 1.00 78.69 91 VAL A N 1
ATOM 725 C CA . VAL A 1 91 ? -15.743 -6.881 12.506 1.00 78.69 91 VAL A CA 1
ATOM 726 C C . VAL A 1 91 ? -16.701 -6.981 13.691 1.00 78.69 91 VAL A C 1
ATOM 728 O O . VAL A 1 91 ? -17.213 -5.966 14.148 1.00 78.69 91 VAL A O 1
ATOM 731 N N . GLU A 1 92 ? -16.929 -8.192 14.205 1.00 74.06 92 GLU A N 1
ATOM 732 C CA . GLU A 1 92 ? -17.873 -8.425 15.313 1.00 74.06 92 GLU A CA 1
ATOM 733 C C . GLU A 1 92 ? -17.419 -7.762 16.621 1.00 74.06 92 GLU A C 1
ATOM 735 O O . GLU A 1 92 ? -18.198 -7.088 17.289 1.00 74.06 92 GLU A O 1
ATOM 740 N N . ASN A 1 93 ? -16.137 -7.917 16.972 1.00 82.19 93 ASN A N 1
ATOM 741 C CA . ASN A 1 93 ? -15.528 -7.294 18.144 1.00 82.19 93 ASN A CA 1
ATOM 742 C C . ASN A 1 93 ? -14.253 -6.532 17.737 1.00 82.19 93 ASN A C 1
ATOM 744 O O . ASN A 1 93 ? -13.182 -7.140 17.625 1.00 82.19 93 ASN A O 1
ATOM 748 N N . PRO A 1 94 ? -14.342 -5.205 17.524 1.00 80.12 94 PRO A N 1
ATOM 749 C CA . PRO A 1 94 ? -13.220 -4.381 17.080 1.00 80.12 94 PRO A CA 1
ATOM 750 C C . PRO A 1 94 ? -11.987 -4.460 17.985 1.00 80.12 94 PRO A C 1
ATOM 752 O O . PRO A 1 94 ? -10.865 -4.521 17.484 1.00 80.12 94 PRO A O 1
ATOM 755 N N . ALA A 1 95 ? -12.177 -4.488 19.308 1.00 81.88 95 ALA A N 1
ATOM 756 C CA . ALA A 1 95 ? -11.081 -4.510 20.275 1.00 81.88 95 ALA A CA 1
ATOM 757 C C . ALA A 1 95 ? -10.370 -5.869 20.295 1.00 81.88 95 ALA A C 1
ATOM 759 O O . ALA A 1 95 ? -9.139 -5.947 20.326 1.00 81.88 95 ALA A O 1
ATOM 760 N N . GLU A 1 96 ? -11.134 -6.959 20.248 1.00 84.56 96 GLU A N 1
ATOM 761 C CA . GLU A 1 96 ? -10.569 -8.303 20.181 1.00 84.56 96 GLU A CA 1
ATOM 762 C C . GLU A 1 96 ? -9.851 -8.545 18.850 1.00 84.56 96 GLU A C 1
ATOM 764 O O . GLU A 1 96 ? -8.715 -9.028 18.838 1.00 84.56 96 GLU A O 1
ATOM 769 N N . PHE A 1 97 ? -10.466 -8.140 17.738 1.00 84.25 97 PHE A N 1
ATOM 770 C CA . PHE A 1 97 ? -9.853 -8.189 16.416 1.00 84.25 97 PHE A CA 1
ATOM 771 C C . PHE A 1 97 ? -8.547 -7.393 16.370 1.00 84.25 97 PHE A C 1
ATOM 773 O O . PHE A 1 97 ? -7.510 -7.940 15.992 1.00 84.25 97 PHE A O 1
ATOM 780 N N . ALA A 1 98 ? -8.556 -6.139 16.832 1.00 82.44 98 ALA A N 1
ATOM 781 C CA . ALA A 1 98 ? -7.361 -5.304 16.872 1.00 82.44 98 ALA A CA 1
ATOM 782 C C . ALA A 1 98 ? -6.246 -5.931 17.724 1.00 82.44 98 ALA A C 1
ATOM 784 O O . ALA A 1 98 ? -5.080 -5.910 17.327 1.00 82.44 98 ALA A O 1
ATOM 785 N N . ASN A 1 99 ? -6.588 -6.550 18.858 1.00 84.38 99 ASN A N 1
ATOM 786 C CA . ASN A 1 99 ? -5.621 -7.264 19.693 1.00 84.38 99 ASN A CA 1
ATOM 787 C C . ASN A 1 99 ? -5.033 -8.495 18.986 1.00 84.38 99 ASN A C 1
ATOM 789 O O . ASN A 1 99 ? -3.824 -8.722 19.071 1.00 84.38 99 ASN A O 1
ATOM 793 N N . ARG A 1 100 ? -5.853 -9.281 18.278 1.00 84.88 100 ARG A N 1
ATOM 794 C CA . ARG A 1 100 ? -5.390 -10.445 17.499 1.00 84.88 100 ARG A CA 1
ATOM 795 C C . ARG A 1 100 ? -4.490 -10.023 16.333 1.00 84.88 100 ARG A C 1
ATOM 797 O O . ARG A 1 100 ? -3.451 -10.646 16.120 1.00 84.88 100 ARG A O 1
ATOM 804 N N . VAL A 1 101 ? -4.837 -8.945 15.630 1.00 83.25 101 VAL A N 1
ATOM 805 C CA . VAL A 1 101 ? -4.018 -8.359 14.554 1.00 83.25 101 VAL A CA 1
ATOM 806 C C . VAL A 1 101 ? -2.696 -7.816 15.103 1.00 83.25 101 VAL A C 1
ATOM 808 O O . VAL A 1 101 ? -1.631 -8.087 14.549 1.00 83.25 101 VAL A O 1
ATOM 811 N N . TYR A 1 102 ? -2.728 -7.107 16.234 1.00 83.00 102 TYR A N 1
ATOM 812 C CA . TYR A 1 102 ? -1.522 -6.587 16.883 1.00 83.00 102 TYR A CA 1
ATOM 813 C C . TYR A 1 102 ? -0.556 -7.710 17.290 1.00 83.00 102 TYR A C 1
ATOM 815 O O . TYR A 1 102 ? 0.645 -7.604 17.035 1.00 83.00 102 TYR A O 1
ATOM 823 N N . LYS A 1 103 ? -1.091 -8.811 17.839 1.00 86.00 103 LYS A N 1
ATOM 824 C CA . LYS A 1 103 ? -0.349 -10.034 18.197 1.00 86.00 103 LYS A CA 1
ATOM 825 C C . LYS A 1 103 ? 0.113 -10.865 16.988 1.00 86.00 103 LYS A C 1
ATOM 827 O O . LYS A 1 103 ? 0.793 -11.866 17.180 1.00 86.00 103 LYS A O 1
ATOM 832 N N . GLY A 1 104 ? -0.250 -10.479 15.762 1.00 80.62 104 GLY A N 1
ATOM 833 C CA . GLY A 1 104 ? 0.109 -11.200 14.537 1.00 80.62 104 GLY A CA 1
ATOM 834 C C . GLY A 1 104 ? -0.659 -12.507 14.326 1.00 80.62 104 GLY A C 1
ATOM 835 O O . GLY A 1 104 ? -0.267 -13.311 13.489 1.00 80.62 104 GLY A O 1
ATOM 836 N N . SER A 1 105 ? -1.743 -12.737 15.072 1.00 82.50 105 SER A N 1
ATOM 837 C CA . SER A 1 105 ? -2.560 -13.953 14.963 1.00 82.50 105 SER A CA 1
ATOM 838 C C . SER A 1 105 ? -3.584 -13.882 13.826 1.00 82.50 105 SER A C 1
ATOM 840 O O . SER A 1 105 ? -4.075 -14.916 13.386 1.00 82.50 105 SER A O 1
ATOM 842 N N . TYR A 1 106 ? -3.937 -12.673 13.380 1.00 80.06 106 TYR A N 1
ATOM 843 C CA . TYR A 1 106 ? -4.893 -12.412 12.300 1.00 80.06 106 TYR A CA 1
ATOM 844 C C . TYR A 1 106 ? -4.290 -11.444 11.281 1.00 80.06 106 TYR A C 1
ATOM 846 O O . TYR A 1 106 ? -3.530 -10.545 11.649 1.00 80.06 106 TYR A O 1
ATOM 854 N N . ALA A 1 107 ? -4.666 -11.604 10.010 1.00 75.12 107 ALA A N 1
ATOM 855 C CA . ALA A 1 107 ? -4.334 -10.638 8.970 1.00 75.12 107 ALA A CA 1
ATOM 856 C C . ALA A 1 107 ? -5.140 -9.339 9.176 1.00 75.12 107 ALA A C 1
ATOM 858 O O . ALA A 1 107 ? -6.334 -9.411 9.489 1.00 75.12 107 ALA A O 1
ATOM 859 N N . PRO A 1 108 ? -4.526 -8.153 9.015 1.00 71.62 108 PRO A N 1
ATOM 860 C CA . PRO A 1 108 ? -5.266 -6.899 9.058 1.00 71.62 108 PRO A CA 1
ATOM 861 C C . PRO A 1 108 ? -6.202 -6.772 7.852 1.00 71.62 108 PRO A C 1
ATOM 863 O O . PRO A 1 108 ? -5.944 -7.323 6.781 1.00 71.62 108 PRO A O 1
ATOM 866 N N . LEU A 1 109 ? -7.275 -5.997 8.021 1.00 71.94 109 LEU A N 1
ATOM 867 C CA . LEU A 1 109 ? -8.145 -5.622 6.911 1.00 71.94 109 LEU A CA 1
ATOM 868 C C . LEU A 1 109 ? -7.378 -4.755 5.908 1.00 71.94 109 LEU A C 1
ATOM 870 O O . LEU A 1 109 ? -6.629 -3.858 6.292 1.00 71.94 109 LEU A O 1
ATOM 874 N N . THR A 1 110 ? -7.612 -4.997 4.620 1.00 71.06 110 THR A N 1
ATOM 875 C CA . THR A 1 110 ? -7.068 -4.173 3.530 1.00 71.06 110 THR A CA 1
ATOM 876 C C . THR A 1 110 ? -7.747 -2.809 3.443 1.00 71.06 110 THR A C 1
ATOM 878 O O . THR A 1 110 ? -7.140 -1.850 2.974 1.00 71.06 110 THR A O 1
ATOM 881 N N . VAL A 1 111 ? -8.992 -2.710 3.917 1.00 74.88 111 VAL A N 1
ATOM 882 C CA . VAL A 1 111 ? -9.769 -1.472 3.995 1.00 74.88 111 VAL A CA 1
ATOM 883 C C . VAL A 1 111 ? -10.443 -1.408 5.358 1.00 74.88 111 VAL A C 1
ATOM 885 O O . VAL A 1 111 ? -11.135 -2.342 5.759 1.00 74.88 111 VAL A O 1
ATOM 888 N N . LEU A 1 112 ? -10.251 -0.296 6.064 1.00 79.62 112 LEU A N 1
ATOM 889 C CA . LEU A 1 112 ? -10.923 -0.028 7.328 1.00 79.62 112 LEU A CA 1
ATOM 890 C C . LEU A 1 112 ? -12.105 0.909 7.078 1.00 79.62 112 LEU A C 1
ATOM 892 O O . LEU A 1 112 ? -11.906 2.072 6.733 1.00 79.62 112 LEU A O 1
ATOM 896 N N . ILE A 1 113 ? -13.325 0.412 7.268 1.00 83.25 113 ILE A N 1
ATOM 897 C CA . ILE A 1 113 ? -14.533 1.237 7.214 1.00 83.25 113 ILE A CA 1
ATOM 898 C C . ILE A 1 113 ? -15.022 1.421 8.643 1.00 83.25 113 ILE A C 1
ATOM 900 O O . ILE A 1 113 ? -15.208 0.449 9.373 1.00 83.25 113 ILE A O 1
ATOM 904 N N . PHE A 1 114 ? -15.238 2.668 9.043 1.00 85.69 114 PHE A N 1
ATOM 905 C CA . PHE A 1 114 ? -15.801 2.985 10.345 1.00 85.69 114 PHE A CA 1
ATOM 906 C C . PHE A 1 114 ? -16.906 4.027 10.225 1.00 85.69 114 PHE A C 1
ATOM 908 O O . PHE A 1 114 ? -16.911 4.850 9.308 1.00 85.69 114 PHE A O 1
ATOM 915 N N . LYS A 1 115 ? -17.843 3.992 11.171 1.00 86.31 115 LYS A N 1
ATOM 916 C CA . LYS A 1 115 ? -18.881 5.013 11.335 1.00 86.31 115 LYS A CA 1
ATOM 917 C C . LYS A 1 115 ? -18.810 5.603 12.736 1.00 86.31 115 LYS A C 1
ATOM 919 O O . LYS A 1 115 ? -18.432 4.929 13.693 1.00 86.31 115 LYS A O 1
ATOM 924 N N . TYR A 1 116 ? -19.197 6.865 12.847 1.00 84.00 116 TYR A N 1
ATOM 925 C CA . TYR A 1 116 ? -19.303 7.535 14.134 1.00 84.00 116 TYR A CA 1
ATOM 926 C C . TYR A 1 116 ? -20.663 7.263 14.763 1.00 84.00 116 TYR A C 1
ATOM 928 O O . TYR A 1 116 ? -21.706 7.457 14.134 1.00 84.00 116 TYR A O 1
ATOM 936 N N . LYS A 1 117 ? -20.655 6.868 16.031 1.00 83.75 117 LYS A N 1
ATOM 937 C CA . LYS A 1 117 ? -21.853 6.750 16.854 1.00 83.75 117 LYS A CA 1
ATOM 938 C C . LYS A 1 117 ? -22.150 8.106 17.487 1.00 83.75 117 LYS A C 1
ATOM 940 O O . LYS A 1 117 ? -21.606 8.478 18.522 1.00 83.75 117 LYS A O 1
ATOM 945 N N . TYR A 1 118 ? -23.001 8.870 16.809 1.00 76.06 118 TYR A N 1
ATOM 946 C CA . TYR A 1 118 ? -23.320 10.256 17.159 1.00 76.06 118 TYR A CA 1
ATOM 947 C C . TYR A 1 118 ? -23.793 10.465 18.618 1.00 76.06 118 TYR A C 1
ATOM 949 O O . TYR A 1 118 ? -23.320 11.414 19.241 1.00 76.06 118 TYR A O 1
ATOM 957 N N . PRO A 1 119 ? -24.639 9.597 19.218 1.00 76.94 119 PRO A N 1
ATOM 958 C CA . PRO A 1 119 ? -25.079 9.776 20.608 1.00 76.94 119 PRO A CA 1
ATOM 959 C C . PRO A 1 119 ? -23.927 9.728 21.625 1.00 76.94 119 PRO A C 1
ATOM 961 O O . PRO A 1 119 ? -23.786 10.618 22.460 1.00 76.94 119 PRO A O 1
ATOM 964 N N . GLU A 1 120 ? -23.044 8.740 21.495 1.00 75.50 120 GLU A N 1
ATOM 965 C CA . GLU A 1 120 ? -21.875 8.543 22.368 1.00 75.50 120 GLU A CA 1
ATOM 966 C C . GLU A 1 120 ? -20.816 9.642 22.155 1.00 75.50 120 GLU A C 1
ATOM 968 O O . GLU A 1 120 ? -20.032 9.975 23.048 1.00 75.50 120 GLU A O 1
ATOM 973 N N . LEU A 1 121 ? -20.798 10.235 20.959 1.00 72.12 121 LEU A N 1
ATOM 974 C CA . LEU A 1 121 ? -19.946 11.369 20.617 1.00 72.12 121 LEU A CA 1
ATOM 975 C C . LEU A 1 121 ? -20.414 12.662 21.301 1.00 72.12 121 LEU A C 1
ATOM 977 O O . LEU A 1 121 ? -19.581 13.431 21.784 1.00 72.12 121 LEU A O 1
ATOM 981 N N . GLU A 1 122 ? -21.725 12.882 21.404 1.00 76.12 122 GLU A N 1
ATOM 982 C CA . GLU A 1 122 ? -22.298 14.008 22.152 1.00 76.12 122 GLU A CA 1
ATOM 983 C C . GLU A 1 122 ? -22.103 13.863 23.669 1.00 76.12 122 GLU A C 1
ATOM 985 O O . GLU A 1 122 ? -21.798 14.841 24.357 1.00 76.12 122 GLU A O 1
ATOM 990 N N . GLU A 1 123 ? -22.186 12.646 24.206 1.00 75.62 123 GLU A N 1
ATOM 991 C CA . GLU A 1 123 ? -21.856 12.372 25.612 1.00 75.62 123 GLU A CA 1
ATOM 992 C C . GLU A 1 123 ? -20.373 12.619 25.917 1.00 75.62 123 GLU A C 1
ATOM 994 O O . GLU A 1 123 ? -20.037 13.299 26.890 1.00 75.62 123 GLU A O 1
ATOM 999 N N . ALA A 1 124 ? -19.469 12.160 25.050 1.00 69.19 124 ALA A N 1
ATOM 1000 C CA . ALA A 1 124 ? -18.034 12.391 25.212 1.00 69.19 124 ALA A CA 1
ATOM 1001 C C . ALA A 1 124 ? -17.648 13.879 25.129 1.00 69.19 124 ALA A C 1
ATOM 1003 O O . ALA A 1 124 ? -16.730 14.321 25.830 1.00 69.19 124 ALA A O 1
ATOM 1004 N N . LYS A 1 125 ? -18.353 14.674 24.311 1.00 70.25 125 LYS A N 1
ATOM 1005 C CA . LYS A 1 125 ? -18.190 16.136 24.291 1.00 70.25 125 LYS A CA 1
ATOM 1006 C C . LYS A 1 125 ? -18.569 16.751 25.636 1.00 70.25 125 LYS A C 1
ATOM 1008 O O . LYS A 1 125 ? -17.790 17.539 26.164 1.00 70.25 125 LYS A O 1
ATOM 1013 N N . LYS A 1 126 ? -19.704 16.360 26.227 1.00 68.62 126 LYS A N 1
ATOM 1014 C CA . LYS A 1 126 ? -20.159 16.882 27.532 1.00 68.62 126 LYS A CA 1
ATOM 1015 C C . LYS A 1 126 ? -19.139 16.640 28.651 1.00 68.62 126 LYS A C 1
ATOM 1017 O O . LYS A 1 126 ? -18.900 17.543 29.445 1.00 68.62 126 LYS A O 1
ATOM 1022 N N . VAL A 1 127 ? -18.481 15.477 28.662 1.00 64.56 127 VAL A N 1
ATOM 1023 C CA . VAL A 1 127 ? -17.441 15.126 29.653 1.00 64.56 127 VAL A CA 1
ATOM 1024 C C . VAL A 1 127 ? -16.141 15.926 29.460 1.00 64.56 127 VAL A C 1
ATOM 1026 O O . VAL A 1 127 ? -15.454 16.239 30.430 1.00 64.56 127 VAL A O 1
ATOM 1029 N N . ARG A 1 128 ? -15.783 16.309 28.226 1.00 57.47 128 ARG A N 1
ATOM 1030 C CA . ARG A 1 128 ? -14.593 17.147 27.969 1.00 57.47 128 ARG A CA 1
ATOM 1031 C C . ARG A 1 128 ? -14.775 18.617 28.352 1.00 57.47 128 ARG A C 1
ATOM 1033 O O . ARG A 1 128 ? -13.777 19.280 28.608 1.00 57.47 128 ARG A O 1
ATOM 1040 N N . PHE A 1 129 ? -16.006 19.124 28.411 1.00 50.75 129 PHE A N 1
ATOM 1041 C CA . PHE A 1 129 ? -16.293 20.510 28.807 1.00 50.75 129 PHE A CA 1
ATOM 1042 C C . PHE A 1 129 ? -16.589 20.681 30.307 1.00 50.75 129 PHE A C 1
ATOM 1044 O O . PHE A 1 129 ? -16.853 21.794 30.748 1.00 50.75 129 PHE A O 1
ATOM 1051 N N . SER A 1 130 ? -16.514 19.611 31.105 1.00 49.12 130 SER A N 1
ATOM 1052 C CA . SER A 1 130 ? -16.777 19.642 32.550 1.00 49.12 130 SER A CA 1
ATOM 1053 C C . SER A 1 130 ? -15.519 19.681 33.429 1.00 49.12 130 SER A C 1
ATOM 1055 O O . SER A 1 130 ? -15.611 19.393 34.620 1.00 49.12 130 SER A O 1
ATOM 1057 N N . PHE A 1 131 ? -14.340 20.022 32.892 1.00 41.34 131 PHE A N 1
ATOM 1058 C CA . PHE A 1 131 ? -13.177 20.292 33.747 1.00 41.34 131 PHE A CA 1
ATOM 1059 C C . PHE A 1 131 ? -13.413 21.598 34.524 1.00 41.34 131 PHE A C 1
ATOM 1061 O O . PHE A 1 131 ? -13.556 22.647 33.892 1.00 41.34 131 PHE A O 1
ATOM 1068 N N . PRO A 1 132 ? -13.454 21.579 35.871 1.00 43.72 132 PRO A N 1
ATOM 1069 C CA . PRO A 1 132 ? -13.487 22.811 36.634 1.00 43.72 132 PRO A CA 1
ATOM 1070 C C . PRO A 1 132 ? -12.135 23.501 36.459 1.00 43.72 132 PRO A C 1
ATOM 1072 O O . PRO A 1 132 ? -11.086 22.911 36.728 1.00 43.72 132 PRO A O 1
ATOM 1075 N N . VAL A 1 133 ? -12.174 24.750 36.005 1.00 45.50 133 VAL A N 1
ATOM 1076 C CA . VAL A 1 133 ? -11.061 25.684 36.166 1.00 45.50 133 VAL A CA 1
ATOM 1077 C C . VAL A 1 133 ? -10.787 25.756 37.671 1.00 45.50 133 VAL A C 1
ATOM 1079 O O . VAL A 1 133 ? -11.641 26.217 38.428 1.00 45.50 133 VAL A O 1
ATOM 1082 N N . LYS A 1 134 ? -9.654 25.201 38.103 1.00 40.66 134 LYS A N 1
ATOM 1083 C CA . LYS A 1 134 ? -9.066 25.477 39.415 1.00 40.66 134 LYS A CA 1
ATOM 1084 C C . LYS A 1 134 ? -8.016 26.558 39.252 1.00 40.66 134 LYS A C 1
ATOM 1086 O O . LYS A 1 134 ? -7.264 26.468 38.256 1.00 40.66 134 LYS A O 1
#

Secondary structure (DSSP, 8-state):
-HHHHHTT-SEEEE-HHHHTT-TTPPPEEEES--TT----HHHHHHTHHHHHHHHH--HHHHHHHHHHHHHHHHHHHHHHHH-TTEEETT-S-HHHHHHHHHTTSSPPPSS--EEE-HHHHHHHHHHHT-----

Radius of gyration: 22.51 Å; chains: 1; bounding box: 45×46×70 Å

Sequence (134 aa):
MLIRVLSQVDSFTAPLSLWLGLPAAPLITLHRTIENFKPSYREKLDTLPWWIACQHLSASRITDIIENAYFLSKVMLRGLSSFPQIEILGVENPAEFANRVYKGSYAPLTVLIFKYKYPELEEAKKVRFSFPVK

Foldseek 3Di:
DVVVVVVVDQKDKDPVCVLVVNPLADTDMDGDDDPPDDDDPVSVVSCVSVVVVCVPDDPVNSVVSNVVVLLVVLVVLCVQLVDPQKDWPPDPRSNVVSVCVNVVNDPDDPDTDIDGPVVVVVVVVVVVVPDDDD